Protein AF-A0A5J6PX47-F1 (afdb_monomer_lite)

Secondary structure (DSSP, 8-state):
-HHHHHHHHHHHHHHHHHHHHHHHHHHHHHHHHHHIIIIIS-THHHHHHHHHHHHHHHTT--S--HHHHHHHHHHHHHHHHHHHHHHHHHHHHHHHHHHTSSTTSSSSSS--

pLDDT: mean 71.54, std 13.87, range [41.09, 91.31]

Foldseek 3Di:
DLVVLLVQLVVQLVVVVVVLVVCCVPVNPPCSVVCQCPPNDDVVLVVLLVVLVVVCVVVVLDCPDPVSPVVSVVVSVVSSSVSVSVVSSVVSSVVCCVVCVPVPPPPPPVPD

Structure (mmCIF, N/CA/C/O backbone):
data_AF-A0A5J6PX47-F1
#
_entry.id   AF-A0A5J6PX47-F1
#
loop_
_atom_site.group_PDB
_atom_site.id
_atom_site.type_symbol
_atom_site.label_atom_id
_atom_site.label_alt_id
_atom_site.label_comp_id
_atom_site.label_asym_id
_atom_site.label_entity_id
_atom_site.label_seq_id
_atom_site.pdbx_PDB_ins_code
_atom_site.Cartn_x
_atom_site.Cartn_y
_atom_site.Cartn_z
_atom_site.occupancy
_atom_site.B_iso_or_equiv
_atom_site.auth_seq_id
_atom_site.auth_comp_id
_atom_site.auth_asym_id
_atom_site.auth_atom_id
_atom_site.pdbx_PDB_model_num
ATOM 1 N N . MET A 1 1 ? 19.796 0.619 -13.418 1.00 76.88 1 MET A N 1
ATOM 2 C CA . MET A 1 1 ? 18.571 -0.214 -13.467 1.00 76.88 1 MET A CA 1
ATOM 3 C C . MET A 1 1 ? 17.782 -0.187 -12.150 1.00 76.88 1 MET A C 1
ATOM 5 O O . MET A 1 1 ? 16.622 0.201 -12.174 1.00 76.88 1 MET A O 1
ATOM 9 N N . ILE A 1 2 ? 18.400 -0.487 -10.998 1.00 85.88 2 ILE A N 1
ATOM 10 C CA . ILE A 1 2 ? 17.729 -0.503 -9.679 1.00 85.88 2 ILE A CA 1
ATOM 11 C C . ILE A 1 2 ? 16.997 0.808 -9.322 1.00 85.88 2 ILE A C 1
ATOM 13 O O . ILE A 1 2 ? 15.843 0.778 -8.912 1.00 85.88 2 ILE A O 1
ATOM 17 N N . LYS A 1 3 ? 17.606 1.973 -9.594 1.00 86.31 3 LYS A N 1
ATOM 18 C CA . LYS A 1 3 ? 17.000 3.296 -9.350 1.00 86.31 3 LYS A CA 1
ATOM 19 C C . LYS A 1 3 ? 15.686 3.505 -10.117 1.00 86.31 3 LYS A C 1
ATOM 21 O O . LYS A 1 3 ? 14.736 4.032 -9.550 1.00 86.31 3 LYS A O 1
ATOM 26 N N . LYS A 1 4 ? 15.608 3.061 -11.384 1.00 83.88 4 LYS A N 1
ATOM 27 C CA . LYS A 1 4 ? 14.378 3.142 -12.202 1.00 83.88 4 LYS A CA 1
ATOM 28 C C . LYS A 1 4 ? 13.259 2.290 -11.586 1.00 83.88 4 LYS A C 1
ATOM 30 O O . LYS A 1 4 ? 12.119 2.732 -11.513 1.00 83.88 4 LYS A O 1
ATOM 35 N N . ARG A 1 5 ? 13.617 1.103 -11.089 1.00 86.06 5 ARG A N 1
ATOM 36 C CA . ARG A 1 5 ? 12.704 0.123 -10.483 1.00 86.06 5 ARG A CA 1
ATOM 37 C C . ARG A 1 5 ? 12.130 0.611 -9.153 1.00 86.06 5 ARG A C 1
ATOM 39 O O . ARG A 1 5 ? 10.921 0.580 -8.959 1.00 86.06 5 ARG A O 1
ATOM 46 N N . ILE A 1 6 ? 12.989 1.151 -8.285 1.00 89.19 6 ILE A N 1
ATOM 47 C CA . ILE A 1 6 ? 12.573 1.794 -7.029 1.00 89.19 6 ILE A CA 1
ATOM 48 C C . ILE A 1 6 ? 11.651 2.983 -7.324 1.00 89.19 6 ILE A C 1
ATOM 50 O O . ILE A 1 6 ? 10.587 3.100 -6.727 1.00 89.19 6 ILE A O 1
ATOM 54 N N . MET A 1 7 ? 12.015 3.840 -8.283 1.00 91.31 7 MET A N 1
ATOM 55 C CA . MET A 1 7 ? 11.195 4.998 -8.649 1.00 91.31 7 MET A CA 1
ATOM 56 C C . MET A 1 7 ? 9.818 4.593 -9.194 1.00 91.31 7 MET A C 1
ATOM 58 O O . MET A 1 7 ? 8.827 5.246 -8.878 1.00 91.31 7 MET A O 1
ATOM 62 N N . PHE A 1 8 ? 9.739 3.516 -9.979 1.00 88.06 8 PHE A N 1
ATOM 63 C CA . PHE A 1 8 ? 8.466 2.956 -10.429 1.00 88.06 8 PHE A CA 1
ATOM 64 C C . PHE A 1 8 ? 7.606 2.489 -9.246 1.00 88.06 8 PHE A C 1
ATOM 66 O O . PHE A 1 8 ? 6.449 2.887 -9.150 1.00 88.06 8 PHE A O 1
ATOM 73 N N . ALA A 1 9 ? 8.180 1.726 -8.311 1.00 87.25 9 ALA A N 1
ATOM 74 C CA . ALA A 1 9 ? 7.461 1.241 -7.133 1.00 87.25 9 ALA A CA 1
ATOM 75 C C . ALA A 1 9 ? 6.952 2.383 -6.233 1.00 87.25 9 ALA A C 1
ATOM 77 O O . ALA A 1 9 ? 5.817 2.335 -5.765 1.00 87.25 9 ALA A O 1
ATOM 78 N N . ILE A 1 10 ? 7.743 3.449 -6.052 1.00 89.50 10 ILE A N 1
ATOM 79 C CA . ILE A 1 10 ? 7.317 4.651 -5.311 1.00 89.50 10 ILE A CA 1
ATOM 80 C C . ILE A 1 10 ? 6.152 5.351 -6.023 1.00 89.50 10 ILE A C 1
ATOM 82 O O . ILE A 1 10 ? 5.184 5.744 -5.375 1.00 89.50 10 ILE A O 1
ATOM 86 N N . LYS A 1 11 ? 6.212 5.494 -7.354 1.00 88.00 11 LYS A N 1
ATOM 87 C CA . LYS A 1 11 ? 5.112 6.088 -8.131 1.00 88.00 11 LYS A CA 1
ATOM 88 C C . LYS A 1 11 ? 3.838 5.250 -8.029 1.00 88.00 11 LYS A C 1
ATOM 90 O O . LYS A 1 11 ? 2.773 5.818 -7.816 1.00 88.00 11 LYS A O 1
ATOM 95 N N . ALA A 1 12 ? 3.950 3.926 -8.127 1.00 85.56 12 ALA A N 1
ATOM 96 C CA . ALA A 1 12 ? 2.822 3.011 -7.969 1.00 85.56 12 ALA A CA 1
ATOM 97 C C . ALA A 1 12 ? 2.187 3.124 -6.573 1.00 85.56 12 ALA A C 1
ATOM 99 O O . ALA A 1 12 ? 0.966 3.222 -6.461 1.00 85.56 12 ALA A O 1
ATOM 100 N N . LEU A 1 13 ? 3.010 3.214 -5.523 1.00 86.81 13 LEU A N 1
ATOM 101 C CA . LEU A 1 13 ? 2.543 3.448 -4.156 1.00 86.81 13 LEU A CA 1
ATOM 102 C C . LEU A 1 13 ? 1.795 4.787 -4.024 1.00 86.81 13 LEU A C 1
ATOM 104 O O . LEU A 1 13 ? 0.732 4.842 -3.409 1.00 86.81 13 LEU A O 1
ATOM 108 N N . GLY A 1 14 ? 2.318 5.861 -4.622 1.00 81.81 14 GLY A N 1
ATOM 109 C CA . GLY A 1 14 ? 1.660 7.170 -4.621 1.00 81.81 14 GLY A CA 1
ATOM 110 C C . GLY A 1 14 ? 0.319 7.165 -5.359 1.00 81.81 14 GLY A C 1
ATOM 111 O O . GLY A 1 14 ? -0.666 7.692 -4.847 1.00 81.81 14 GLY A O 1
ATOM 112 N N . ILE A 1 15 ? 0.261 6.524 -6.531 1.00 85.44 15 ILE A N 1
ATOM 113 C CA . ILE A 1 15 ? -0.974 6.363 -7.313 1.00 85.44 15 ILE A CA 1
ATOM 114 C C . ILE A 1 15 ? -2.018 5.597 -6.500 1.00 85.44 15 ILE A C 1
ATOM 116 O O . ILE A 1 15 ? -3.165 6.029 -6.417 1.00 85.44 15 ILE A O 1
ATOM 120 N N . TYR A 1 16 ? -1.616 4.508 -5.849 1.00 82.44 16 TYR A N 1
ATOM 121 C CA . TYR A 1 16 ? -2.501 3.73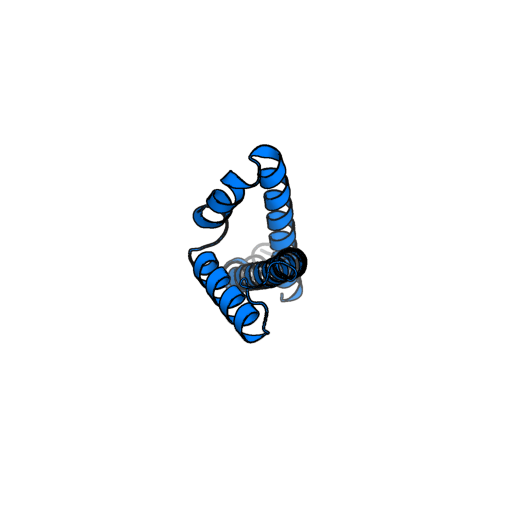8 -4.988 1.00 82.44 16 TYR A CA 1
ATOM 122 C C . TYR A 1 16 ? -3.108 4.584 -3.861 1.00 82.44 16 TYR A C 1
ATOM 124 O O . TYR A 1 16 ? -4.325 4.586 -3.695 1.00 82.44 16 TYR A O 1
ATOM 132 N N . TRP A 1 17 ? -2.295 5.350 -3.123 1.00 82.56 17 TRP A N 1
ATOM 133 C CA . TRP A 1 17 ? -2.797 6.226 -2.057 1.00 82.56 17 TRP A CA 1
ATOM 134 C C . TRP A 1 17 ? -3.685 7.355 -2.590 1.00 82.56 17 TRP A C 1
ATOM 136 O O . TRP A 1 17 ? -4.656 7.740 -1.941 1.00 82.56 17 TRP A O 1
ATOM 146 N N . ALA A 1 18 ? -3.406 7.869 -3.787 1.00 82.94 18 ALA A N 1
ATOM 147 C CA . ALA A 1 18 ? -4.273 8.853 -4.423 1.00 82.94 18 ALA A CA 1
ATOM 148 C C . ALA A 1 18 ? -5.646 8.247 -4.757 1.00 82.94 18 ALA A C 1
ATOM 150 O O . ALA A 1 18 ? -6.674 8.818 -4.389 1.00 82.94 18 ALA A O 1
ATOM 151 N N . PHE A 1 19 ? -5.677 7.061 -5.373 1.00 80.44 19 PHE A N 1
ATOM 152 C CA . PHE A 1 19 ? -6.923 6.336 -5.636 1.00 80.44 19 PHE A CA 1
ATOM 153 C C . PHE A 1 19 ? -7.663 5.987 -4.347 1.00 80.44 19 PHE A C 1
ATOM 155 O O . PHE A 1 19 ? -8.876 6.168 -4.285 1.00 80.44 19 PHE A O 1
ATOM 162 N N . TYR A 1 20 ? -6.938 5.568 -3.307 1.00 75.69 20 TYR A N 1
ATOM 163 C CA . TYR A 1 20 ? -7.487 5.324 -1.977 1.00 75.69 20 TYR A CA 1
ATOM 164 C C . TYR A 1 20 ? -8.295 6.518 -1.471 1.00 75.69 20 TYR A C 1
ATOM 166 O O . TYR A 1 20 ? -9.457 6.376 -1.090 1.00 75.69 20 TYR A O 1
ATOM 174 N N . ILE A 1 21 ? -7.683 7.705 -1.492 1.00 79.06 21 ILE A N 1
ATOM 175 C CA . ILE A 1 21 ? -8.294 8.941 -1.000 1.00 79.06 21 ILE A CA 1
ATOM 176 C C . ILE A 1 21 ? -9.496 9.319 -1.869 1.00 79.06 21 ILE A C 1
ATOM 178 O O . ILE A 1 21 ? -10.560 9.615 -1.333 1.00 79.06 21 ILE A O 1
ATOM 182 N N . ILE A 1 22 ? -9.356 9.266 -3.196 1.00 80.00 22 ILE A N 1
ATOM 183 C CA . ILE A 1 22 ? -10.431 9.617 -4.135 1.00 80.00 22 ILE A CA 1
ATOM 184 C C . ILE A 1 22 ? -11.646 8.703 -3.935 1.00 80.00 22 ILE A C 1
ATOM 186 O O . ILE A 1 22 ? -12.763 9.192 -3.779 1.00 80.00 22 ILE A O 1
ATOM 190 N N . ILE A 1 23 ? -11.439 7.386 -3.877 1.00 73.00 23 ILE A N 1
ATOM 191 C CA . ILE A 1 23 ? -12.519 6.413 -3.659 1.00 73.00 23 ILE A CA 1
ATOM 192 C C . ILE A 1 23 ? -13.159 6.626 -2.284 1.00 73.00 23 ILE A C 1
ATOM 194 O O . ILE A 1 23 ? -14.387 6.629 -2.179 1.00 73.00 23 ILE A O 1
ATOM 198 N N . SER A 1 24 ? -12.346 6.874 -1.251 1.00 70.00 24 SER A N 1
ATOM 199 C CA . SER A 1 24 ? -12.830 7.158 0.107 1.00 70.00 24 SER A CA 1
ATOM 200 C C . SER A 1 24 ? -13.720 8.401 0.167 1.00 70.00 24 SER A C 1
ATOM 202 O O . SER A 1 24 ? -14.688 8.419 0.926 1.00 70.00 24 SER A O 1
ATOM 204 N N . LEU A 1 25 ? -13.406 9.429 -0.627 1.00 77.06 25 LEU A N 1
ATOM 205 C CA . LEU A 1 25 ? -14.190 10.662 -0.715 1.00 77.06 25 LEU A CA 1
ATOM 206 C C . LEU A 1 25 ? -15.491 10.475 -1.507 1.00 77.06 25 LEU A C 1
ATOM 208 O O . LEU A 1 25 ? -16.514 11.027 -1.113 1.00 77.06 25 LEU A O 1
ATOM 212 N N . ILE A 1 26 ? -15.459 9.718 -2.608 1.00 75.31 26 ILE A N 1
ATOM 213 C CA . ILE A 1 26 ? -16.603 9.585 -3.526 1.00 75.31 26 I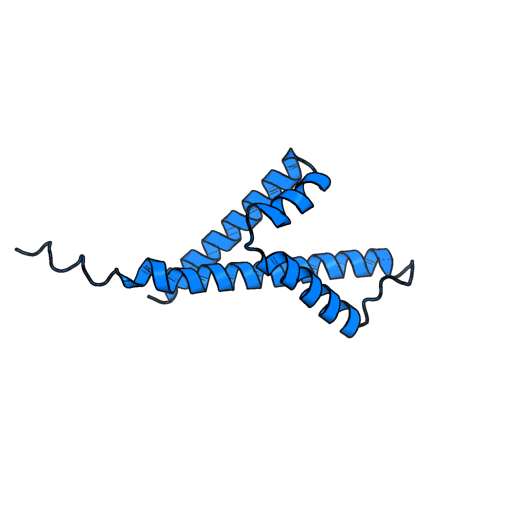LE A CA 1
ATOM 214 C C . ILE A 1 26 ? -17.651 8.602 -2.997 1.00 75.31 26 ILE A C 1
ATOM 216 O O . ILE A 1 26 ? -18.842 8.902 -3.032 1.00 75.31 26 ILE A O 1
ATOM 220 N N . PHE A 1 27 ? -17.232 7.429 -2.521 1.00 70.19 27 PHE A N 1
ATOM 221 C CA . PHE A 1 27 ? -18.156 6.333 -2.202 1.00 70.19 27 PHE A CA 1
ATOM 222 C C . PHE A 1 27 ? -18.307 6.066 -0.695 1.00 70.19 27 PHE A C 1
ATOM 224 O O . PHE A 1 27 ? -19.078 5.195 -0.285 1.00 70.19 27 PHE A O 1
ATOM 231 N N . GLY A 1 28 ? -17.586 6.816 0.144 1.00 63.97 28 GLY A N 1
ATOM 232 C CA . GLY A 1 28 ? -17.558 6.615 1.590 1.00 63.97 28 GLY A CA 1
ATOM 233 C C . GLY A 1 28 ? -16.874 5.305 2.009 1.00 63.97 28 GLY A C 1
ATOM 234 O O . GLY A 1 28 ? -16.397 4.521 1.190 1.00 63.97 28 GLY A O 1
ATOM 235 N N . ARG A 1 29 ? -16.817 5.051 3.324 1.00 59.50 29 ARG A N 1
ATOM 236 C CA . ARG A 1 29 ? -16.094 3.894 3.895 1.00 59.50 29 ARG A CA 1
ATOM 237 C C . ARG A 1 29 ? -16.610 2.529 3.412 1.00 59.50 29 ARG A C 1
ATOM 239 O O . ARG A 1 29 ? -15.826 1.595 3.339 1.00 59.50 29 ARG A O 1
ATOM 246 N N . PHE A 1 30 ? -17.894 2.417 3.064 1.00 55.97 30 PHE A N 1
ATOM 247 C CA . PHE A 1 30 ? -18.547 1.139 2.751 1.00 55.97 30 PHE A CA 1
ATOM 248 C C . PHE A 1 30 ? -18.063 0.508 1.433 1.00 55.97 30 PHE A C 1
ATOM 250 O O . PHE A 1 30 ? -17.742 -0.673 1.381 1.00 55.97 30 PHE A O 1
ATOM 257 N N . PHE A 1 31 ? -17.923 1.297 0.366 1.00 54.09 31 PHE A N 1
ATOM 258 C CA . PHE A 1 31 ? -17.375 0.805 -0.907 1.00 54.09 31 PHE A CA 1
ATOM 259 C C . PHE A 1 31 ? -15.854 0.656 -0.890 1.00 54.09 31 PHE A C 1
ATOM 261 O O . PHE A 1 31 ? -15.282 0.068 -1.807 1.00 54.09 31 PHE A O 1
ATOM 268 N N . MET A 1 32 ? -15.198 1.176 0.145 1.00 58.19 32 MET A N 1
ATOM 269 C CA . MET A 1 32 ? -13.755 1.096 0.297 1.00 58.19 32 MET A CA 1
ATOM 270 C C . MET A 1 32 ? -13.303 -0.351 0.536 1.00 58.19 32 MET A C 1
ATOM 272 O O . MET A 1 32 ? -12.356 -0.798 -0.104 1.00 58.19 32 MET A O 1
ATOM 276 N N . GLU A 1 33 ? -14.040 -1.113 1.352 1.00 53.62 33 GLU A N 1
ATOM 277 C CA . GLU A 1 33 ? -13.799 -2.548 1.572 1.00 53.62 33 GLU A CA 1
ATOM 278 C C . GLU A 1 33 ? -13.996 -3.365 0.287 1.00 53.62 33 GLU A C 1
ATOM 280 O O . GLU A 1 33 ? -13.234 -4.288 0.001 1.00 53.62 33 GLU A O 1
ATOM 285 N N . VAL A 1 34 ? -14.979 -2.995 -0.538 1.00 54.72 34 VAL A N 1
ATOM 286 C CA . VAL A 1 34 ? -15.266 -3.684 -1.805 1.00 54.72 34 VAL A CA 1
ATOM 287 C C . VAL A 1 34 ? -14.204 -3.363 -2.862 1.00 54.72 34 VAL A C 1
ATOM 289 O O . VAL A 1 34 ? -13.683 -4.271 -3.506 1.00 54.72 34 VAL A O 1
ATOM 292 N N . ALA A 1 35 ? -13.824 -2.092 -3.017 1.00 54.16 35 ALA A N 1
ATOM 293 C CA . ALA A 1 35 ? -12.810 -1.665 -3.984 1.00 54.16 35 ALA A CA 1
ATOM 294 C C . ALA A 1 35 ? -11.411 -2.228 -3.661 1.00 54.16 35 ALA A C 1
ATOM 296 O O . ALA A 1 35 ? -10.665 -2.587 -4.577 1.00 54.16 35 ALA A O 1
ATOM 297 N N . PHE A 1 36 ? -11.081 -2.360 -2.372 1.00 53.47 36 PHE A N 1
ATOM 298 C CA . PHE A 1 36 ? -9.841 -2.988 -1.899 1.00 53.47 36 PHE A CA 1
ATOM 299 C C . PHE A 1 36 ? -9.755 -4.474 -2.194 1.00 53.47 36 PHE A C 1
ATOM 301 O O . PHE A 1 36 ? -8.697 -4.963 -2.590 1.00 53.47 36 PHE A O 1
ATOM 308 N N . ASN A 1 37 ? -10.863 -5.179 -1.983 1.00 49.47 37 ASN A N 1
ATOM 309 C CA . ASN A 1 37 ? -10.905 -6.624 -2.128 1.00 49.47 37 ASN A CA 1
ATOM 310 C C . ASN A 1 37 ? -10.992 -7.071 -3.593 1.00 49.47 37 ASN A C 1
ATOM 312 O O . ASN A 1 37 ? -10.562 -8.179 -3.894 1.00 49.47 37 ASN A O 1
ATOM 316 N N . PHE A 1 38 ? -11.523 -6.237 -4.500 1.00 49.59 38 PHE A N 1
ATOM 317 C CA . PHE A 1 38 ? -11.809 -6.667 -5.876 1.00 49.59 38 PHE A CA 1
ATOM 318 C C . PHE A 1 38 ? -10.939 -6.060 -6.981 1.00 49.59 38 PHE A C 1
ATOM 320 O O . PHE A 1 38 ? -10.714 -6.741 -7.979 1.00 49.59 38 PHE A O 1
ATOM 327 N N . PHE A 1 39 ? -10.484 -4.805 -6.873 1.00 48.75 39 PHE A N 1
ATOM 328 C CA . PHE A 1 39 ? -10.004 -4.082 -8.066 1.00 48.75 39 PHE A CA 1
ATOM 329 C C . PHE A 1 39 ? -8.521 -3.706 -8.082 1.00 48.75 39 PHE A C 1
ATOM 331 O O . PHE A 1 39 ? -7.951 -3.586 -9.165 1.00 48.75 39 PHE A O 1
ATOM 338 N N . LEU A 1 40 ? -7.885 -3.499 -6.926 1.00 48.59 40 LEU A N 1
ATOM 339 C CA . LEU A 1 40 ? -6.542 -2.894 -6.868 1.00 48.59 40 LEU A CA 1
ATOM 340 C C . LEU A 1 40 ? -5.465 -3.783 -6.250 1.00 48.59 40 LEU A C 1
ATOM 342 O O . LEU A 1 40 ? -4.282 -3.546 -6.490 1.00 48.59 40 LEU A O 1
ATOM 346 N N . ILE A 1 41 ? -5.846 -4.810 -5.494 1.00 47.00 41 ILE A N 1
ATOM 347 C CA . ILE A 1 41 ? -4.900 -5.762 -4.927 1.00 47.00 41 ILE A CA 1
ATOM 348 C C . ILE A 1 41 ? -5.340 -7.149 -5.375 1.00 47.00 41 ILE A C 1
ATOM 350 O O . ILE A 1 41 ? -6.507 -7.509 -5.256 1.00 47.00 41 ILE A O 1
ATOM 354 N N . LEU A 1 42 ? -4.400 -7.911 -5.935 1.00 53.16 42 LEU A N 1
ATOM 355 C CA . LEU A 1 42 ? -4.535 -9.352 -6.133 1.00 53.16 42 LEU A CA 1
ATOM 356 C C . LEU A 1 42 ? -5.171 -10.029 -4.895 1.00 53.16 42 LEU A C 1
ATOM 358 O O . LEU A 1 42 ? -5.048 -9.494 -3.794 1.00 53.16 42 LEU A O 1
ATOM 362 N N . PRO A 1 43 ? -5.714 -11.259 -5.008 1.00 54.84 43 PRO A N 1
ATOM 363 C CA . PRO A 1 43 ? -6.210 -12.044 -3.863 1.00 54.84 43 PRO A CA 1
ATOM 364 C C . PRO A 1 43 ? -5.230 -12.157 -2.671 1.00 54.84 43 PRO A C 1
ATOM 366 O O . PRO A 1 43 ? -5.627 -12.536 -1.575 1.00 54.84 43 PRO A O 1
ATOM 369 N N . THR A 1 44 ? -3.957 -11.784 -2.846 1.00 55.12 44 THR A N 1
ATOM 370 C CA . THR A 1 44 ? -2.948 -11.608 -1.796 1.00 55.12 44 THR A CA 1
ATOM 371 C C . THR A 1 44 ? -3.255 -10.529 -0.744 1.00 55.12 44 THR A C 1
ATOM 373 O O . THR A 1 44 ? -2.684 -10.622 0.341 1.00 55.12 44 THR A O 1
ATOM 376 N N . SER A 1 45 ? -4.132 -9.540 -0.985 1.00 58.31 45 SER A N 1
ATOM 377 C CA . SER A 1 45 ? -4.557 -8.577 0.062 1.00 58.31 45 SER A CA 1
ATOM 378 C C . SER A 1 45 ? -5.355 -9.228 1.180 1.00 58.31 45 SER A C 1
ATOM 380 O O . SER A 1 45 ? -5.166 -8.861 2.337 1.00 58.31 45 SER A O 1
ATOM 382 N N . LEU A 1 46 ? -6.216 -10.194 0.845 1.00 59.38 46 LEU A N 1
ATOM 383 C CA . LEU A 1 46 ? -7.031 -10.913 1.825 1.00 59.38 46 LEU A CA 1
ATOM 384 C C . LEU A 1 46 ? -6.130 -11.640 2.829 1.00 59.38 46 LEU A C 1
ATOM 386 O O . LEU A 1 46 ? -6.285 -11.482 4.035 1.00 59.38 46 LEU A O 1
ATOM 390 N N . TYR A 1 47 ? -5.094 -12.318 2.328 1.00 65.06 47 TYR A N 1
ATOM 391 C CA . TYR A 1 47 ? -4.076 -12.937 3.176 1.00 65.06 47 TYR A CA 1
ATOM 392 C C . TYR A 1 47 ? -3.274 -11.911 3.986 1.00 65.06 47 TYR A C 1
ATOM 394 O O . TYR A 1 47 ? -2.860 -12.203 5.104 1.00 65.06 47 TYR A O 1
ATOM 402 N N . LEU A 1 48 ? -3.047 -10.705 3.451 1.00 71.25 48 LEU A N 1
ATOM 403 C CA . LEU A 1 48 ? -2.321 -9.655 4.165 1.00 71.25 48 LEU A CA 1
ATOM 404 C C . LEU A 1 48 ? -3.104 -9.161 5.387 1.00 71.25 48 LEU A C 1
ATOM 406 O O . LEU A 1 48 ? -2.497 -8.960 6.434 1.00 71.25 48 LEU A O 1
ATOM 410 N N . TYR A 1 49 ? -4.424 -8.994 5.271 1.00 75.19 49 TYR A N 1
ATOM 411 C CA . TYR A 1 49 ? -5.273 -8.624 6.404 1.00 75.19 49 TYR A CA 1
ATOM 412 C C . TYR A 1 49 ? -5.151 -9.643 7.542 1.00 75.19 49 TYR A C 1
ATOM 414 O O . TYR A 1 49 ? -4.821 -9.265 8.665 1.00 75.19 49 TYR A O 1
ATOM 422 N N . ASP A 1 50 ? -5.303 -10.935 7.237 1.00 76.44 50 ASP A N 1
ATOM 423 C CA . ASP A 1 50 ? -5.205 -12.004 8.237 1.00 76.44 50 ASP A CA 1
ATOM 424 C C . ASP A 1 50 ? -3.809 -12.086 8.873 1.00 76.44 50 ASP A C 1
ATOM 426 O O . ASP A 1 50 ? -3.683 -12.281 10.085 1.00 76.44 50 ASP A O 1
ATOM 430 N N . ILE A 1 51 ? -2.747 -11.887 8.083 1.00 80.00 51 ILE A N 1
ATOM 431 C CA . ILE A 1 51 ? -1.366 -11.837 8.586 1.00 80.00 51 ILE A CA 1
ATOM 432 C C . ILE A 1 51 ? -1.181 -10.651 9.538 1.00 80.00 51 ILE A C 1
ATOM 434 O O . ILE A 1 51 ? -0.603 -10.808 10.614 1.00 80.00 51 ILE A O 1
ATOM 438 N N . VAL A 1 52 ? -1.664 -9.465 9.166 1.00 80.56 52 VAL A N 1
ATOM 439 C CA . VAL A 1 52 ? -1.536 -8.262 9.997 1.00 80.56 52 VAL A CA 1
ATOM 440 C C . VAL A 1 52 ? -2.347 -8.409 11.282 1.00 80.56 52 VAL A C 1
ATOM 442 O O . VAL A 1 52 ? -1.835 -8.108 12.360 1.00 80.56 52 VAL A O 1
ATOM 445 N N . GLU A 1 53 ? -3.568 -8.930 11.203 1.00 82.12 53 GLU A N 1
ATOM 446 C CA . GLU A 1 53 ? -4.397 -9.237 12.369 1.00 82.12 53 GLU A CA 1
ATOM 447 C C . GLU A 1 53 ? -3.734 -10.255 13.298 1.00 82.12 53 GLU A C 1
ATOM 449 O O . GLU A 1 53 ? -3.725 -10.070 14.518 1.00 82.12 53 GLU A O 1
ATOM 454 N N . TRP A 1 54 ? -3.117 -11.297 12.740 1.00 83.62 54 TRP A N 1
ATOM 455 C CA . TRP A 1 54 ? -2.352 -12.265 13.51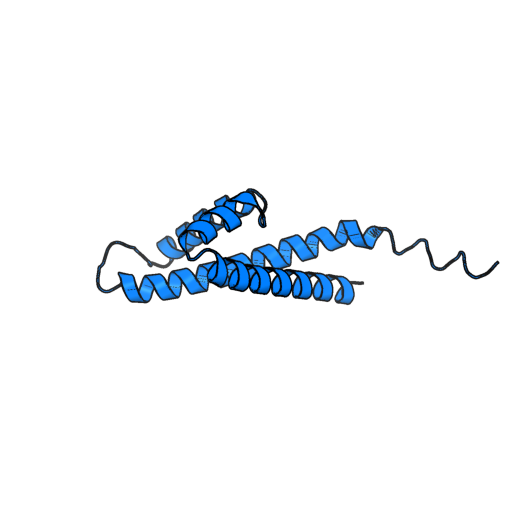7 1.00 83.62 54 TRP A CA 1
ATOM 456 C C . TRP A 1 54 ? -1.173 -11.606 14.253 1.00 83.62 54 TRP A C 1
ATOM 458 O O . TRP A 1 54 ? -1.029 -11.816 15.460 1.00 83.62 54 TRP A O 1
ATOM 468 N N . ILE A 1 55 ? -0.390 -10.750 13.581 1.00 82.06 55 ILE A N 1
ATOM 469 C CA . ILE A 1 55 ? 0.717 -9.991 14.200 1.00 82.06 55 ILE A CA 1
ATOM 470 C C . ILE A 1 55 ? 0.194 -9.098 15.329 1.00 82.06 55 ILE A C 1
ATOM 472 O O . ILE A 1 55 ? 0.745 -9.096 16.429 1.00 82.06 55 ILE A O 1
ATOM 476 N N . LEU A 1 56 ? -0.887 -8.360 15.080 1.00 82.50 56 LEU A N 1
ATOM 477 C CA . LEU A 1 56 ? -1.478 -7.443 16.053 1.00 82.50 56 LEU A CA 1
ATOM 478 C C . LEU A 1 56 ? -1.959 -8.170 17.308 1.00 82.50 56 LEU A C 1
ATOM 480 O O . LEU A 1 56 ? -1.680 -7.716 18.420 1.00 82.50 56 LEU A O 1
ATOM 484 N N . ARG A 1 57 ? -2.614 -9.324 17.147 1.00 82.75 57 ARG A N 1
ATOM 485 C CA . ARG A 1 57 ? -3.015 -10.181 18.273 1.00 82.75 57 ARG A CA 1
ATOM 486 C C . ARG A 1 57 ? -1.802 -10.682 19.049 1.00 82.75 57 ARG A C 1
ATOM 488 O O . ARG A 1 57 ? -1.817 -10.651 20.276 1.00 82.75 57 ARG A O 1
ATOM 495 N N . HIS A 1 58 ? -0.738 -11.081 18.352 1.00 83.75 58 HIS A N 1
ATOM 496 C CA . HIS A 1 58 ? 0.503 -11.534 18.985 1.00 83.75 58 HIS A CA 1
ATOM 497 C C . HIS A 1 58 ? 1.213 -10.422 19.773 1.00 83.75 58 HIS A C 1
ATOM 499 O O . HIS A 1 58 ? 1.840 -10.684 20.794 1.00 83.75 58 HIS A O 1
ATOM 505 N N . MET A 1 59 ? 1.077 -9.171 19.332 1.00 79.69 59 MET A N 1
ATOM 506 C CA . MET A 1 59 ? 1.590 -7.985 20.026 1.00 79.69 59 MET A CA 1
ATOM 507 C C . MET A 1 59 ? 0.698 -7.517 21.191 1.00 79.69 59 MET A C 1
ATOM 509 O O . MET A 1 59 ? 1.006 -6.506 21.820 1.00 79.69 59 MET A O 1
ATOM 513 N N . GLY A 1 60 ? -0.400 -8.223 21.487 1.00 75.69 60 GLY A N 1
ATOM 514 C CA . GLY A 1 60 ? -1.311 -7.893 22.585 1.00 75.69 60 GLY A CA 1
ATOM 515 C C . GLY A 1 60 ? -2.405 -6.882 22.231 1.00 75.69 60 GLY A C 1
ATOM 516 O O . GLY A 1 60 ? -3.133 -6.447 23.120 1.00 75.69 60 GLY A O 1
ATOM 517 N N . PHE A 1 61 ? -2.575 -6.522 20.952 1.00 74.69 61 PHE A N 1
ATOM 518 C CA . PHE A 1 61 ? -3.711 -5.708 20.508 1.00 74.69 61 PHE A CA 1
ATOM 519 C C . PHE A 1 61 ? -4.960 -6.590 20.358 1.00 74.69 61 PHE A C 1
ATOM 521 O O . PHE A 1 61 ? -5.323 -7.013 19.256 1.00 74.69 61 PHE A O 1
ATOM 528 N N . SER A 1 62 ? -5.609 -6.880 21.488 1.00 68.88 62 SER A N 1
ATOM 529 C CA . SER A 1 62 ? -6.901 -7.574 21.564 1.00 68.88 62 SER A CA 1
ATOM 530 C C . SER A 1 62 ? -8.067 -6.589 21.371 1.00 68.88 62 SER A C 1
ATOM 532 O O . SER A 1 62 ? -7.984 -5.414 21.727 1.00 68.88 62 SER A O 1
ATOM 534 N N . THR A 1 63 ? -9.157 -7.063 20.767 1.00 65.12 63 THR A N 1
ATOM 535 C CA . THR A 1 63 ? -10.418 -6.319 20.587 1.00 65.12 63 THR A CA 1
ATOM 536 C C . THR A 1 63 ? -11.341 -6.382 21.807 1.00 65.12 63 THR A C 1
ATOM 538 O O . THR A 1 63 ? -12.442 -5.841 21.760 1.00 65.12 63 THR A O 1
ATOM 541 N N . ASP A 1 64 ? -10.918 -7.038 22.889 1.00 65.94 64 ASP A N 1
ATOM 542 C CA . ASP A 1 64 ? -11.821 -7.498 23.950 1.00 65.94 64 ASP A CA 1
ATOM 543 C C . ASP A 1 64 ? -12.053 -6.455 25.059 1.00 65.94 64 ASP A C 1
ATOM 545 O O . ASP A 1 64 ? -12.915 -6.651 25.914 1.00 65.94 64 ASP A O 1
ATOM 549 N N . LEU A 1 65 ? -11.329 -5.324 25.050 1.00 56.88 65 LEU A N 1
ATOM 550 C CA . LEU A 1 65 ? -11.437 -4.276 26.072 1.00 56.88 65 LEU A CA 1
ATOM 551 C C . LEU A 1 65 ? -11.918 -2.925 25.492 1.00 56.88 65 LEU A C 1
ATOM 553 O O . LEU A 1 65 ? -11.289 -2.373 24.587 1.00 56.88 65 LEU A O 1
ATOM 557 N N . PRO A 1 66 ? -12.997 -2.323 26.036 1.00 58.03 66 PRO A N 1
ATOM 558 C CA . PRO A 1 66 ? -13.624 -1.111 25.491 1.00 58.03 66 PRO A CA 1
ATOM 559 C C . PRO A 1 66 ? -12.770 0.162 25.573 1.00 58.03 66 PRO A C 1
ATOM 561 O O . PRO A 1 66 ? -12.904 1.040 24.723 1.00 58.03 66 PRO A O 1
ATOM 564 N N . SER A 1 67 ? -11.860 0.275 26.544 1.00 57.03 67 SER A N 1
ATOM 565 C CA . SER A 1 67 ? -10.905 1.393 26.618 1.00 57.03 67 SER A CA 1
ATOM 566 C C . SER A 1 67 ? -9.754 1.256 25.620 1.00 57.03 67 SER A C 1
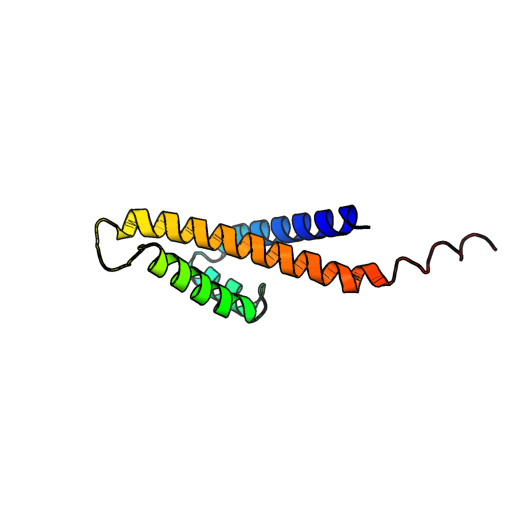ATOM 568 O O . SER A 1 67 ? -9.235 2.261 25.132 1.00 57.03 67 SER A O 1
ATOM 570 N N . ASP A 1 68 ? -9.387 0.020 25.277 1.00 60.56 68 ASP A N 1
ATOM 571 C CA . ASP A 1 68 ? -8.398 -0.263 24.242 1.00 60.56 68 ASP A CA 1
ATOM 572 C C . ASP A 1 68 ? -9.008 -0.196 22.848 1.00 60.56 68 ASP A C 1
ATOM 574 O O . ASP A 1 68 ? -8.279 0.032 21.894 1.00 60.56 68 ASP A O 1
ATOM 578 N N . LEU A 1 69 ? -10.327 -0.296 22.691 1.00 63.53 69 LEU A N 1
ATOM 579 C CA . LEU A 1 69 ? -10.991 -0.274 21.386 1.00 63.53 69 LEU A CA 1
ATOM 580 C C . LEU A 1 69 ? -10.639 0.969 20.553 1.00 63.53 69 LEU A C 1
ATOM 582 O O . LEU A 1 69 ? -10.198 0.822 19.421 1.00 63.53 69 LEU A O 1
ATOM 586 N N . ILE A 1 70 ? -10.703 2.186 21.106 1.00 63.62 70 ILE A N 1
ATOM 587 C CA . ILE A 1 70 ? -10.410 3.400 20.317 1.00 63.62 70 ILE A CA 1
ATOM 588 C C . ILE A 1 70 ? -8.912 3.507 19.989 1.00 63.62 70 ILE A C 1
ATOM 590 O O . ILE A 1 70 ? -8.538 3.695 18.830 1.00 63.62 70 ILE A O 1
ATOM 594 N N . ARG A 1 71 ? -8.030 3.376 20.990 1.00 63.88 71 ARG A N 1
ATOM 595 C CA . ARG A 1 71 ? -6.574 3.505 20.796 1.00 63.88 71 ARG A CA 1
ATOM 596 C C . ARG A 1 71 ? -6.013 2.356 19.955 1.00 63.88 71 ARG A C 1
ATOM 598 O O . ARG A 1 71 ? -5.200 2.597 19.061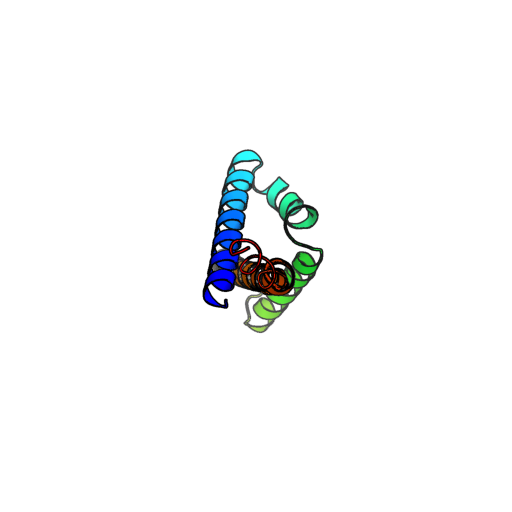 1.00 63.88 71 ARG A O 1
ATOM 605 N N . SER A 1 72 ? -6.461 1.128 20.207 1.00 67.56 72 SER A N 1
ATOM 606 C CA . SER A 1 72 ? -6.076 -0.050 19.426 1.00 67.56 72 SER A CA 1
ATOM 607 C C . SER A 1 72 ? -6.568 0.056 17.992 1.00 67.56 72 SER A C 1
ATOM 609 O O . SER A 1 72 ? -5.839 -0.355 17.101 1.00 67.56 72 SER A O 1
ATOM 611 N N . GLN A 1 73 ? -7.726 0.669 17.728 1.00 71.44 73 GLN A N 1
ATOM 612 C CA . GLN A 1 73 ? -8.244 0.801 16.368 1.00 71.44 73 GLN A CA 1
ATOM 613 C C . GLN A 1 73 ? -7.444 1.806 15.535 1.00 71.44 73 GLN A C 1
ATOM 615 O O . GLN A 1 73 ? -7.162 1.531 14.367 1.00 71.44 73 GLN A O 1
ATOM 620 N N . TRP A 1 74 ? -6.982 2.915 16.123 1.00 74.31 74 TRP A N 1
ATOM 621 C CA . TRP A 1 74 ? -6.045 3.824 15.447 1.00 74.31 74 TRP A CA 1
ATOM 622 C C . TRP A 1 74 ? -4.701 3.151 15.151 1.00 74.31 74 TRP A C 1
ATOM 624 O O . TRP A 1 74 ? -4.227 3.206 14.016 1.00 74.31 74 TRP A O 1
ATOM 634 N N . ILE A 1 75 ? -4.110 2.470 16.137 1.00 79.00 75 ILE A N 1
ATOM 635 C CA . ILE A 1 75 ? -2.828 1.765 15.970 1.00 79.00 75 ILE A CA 1
ATOM 636 C C . ILE A 1 75 ? -2.954 0.641 14.933 1.00 79.00 75 ILE A C 1
ATOM 638 O O . ILE A 1 75 ? -2.128 0.544 14.029 1.00 79.00 75 ILE A O 1
ATOM 642 N N . ARG A 1 76 ? -4.026 -0.152 15.002 1.00 77.75 76 ARG A N 1
ATOM 643 C CA . ARG A 1 76 ? -4.378 -1.194 14.029 1.00 77.75 76 ARG A CA 1
ATOM 644 C C . ARG A 1 76 ? -4.485 -0.614 12.627 1.00 77.75 76 ARG A C 1
ATOM 646 O O . ARG A 1 76 ? -3.877 -1.158 11.714 1.00 77.75 76 ARG A O 1
ATOM 653 N N . THR A 1 77 ? -5.182 0.508 12.462 1.00 76.44 77 THR A N 1
ATOM 654 C CA . THR A 1 77 ? -5.319 1.186 11.163 1.00 76.44 77 THR A CA 1
ATOM 655 C C . THR A 1 77 ? -3.960 1.628 10.615 1.00 76.44 77 THR A C 1
ATOM 657 O O . THR A 1 77 ? -3.649 1.373 9.454 1.00 76.44 77 THR A O 1
ATOM 660 N N . ILE A 1 78 ? -3.114 2.234 11.454 1.00 81.25 78 ILE A N 1
ATOM 661 C CA . ILE A 1 78 ? -1.759 2.659 11.068 1.00 81.25 78 ILE A CA 1
ATOM 662 C C . ILE A 1 78 ? -0.908 1.456 10.648 1.00 81.25 78 ILE A C 1
ATOM 664 O O . ILE A 1 78 ? -0.243 1.503 9.614 1.00 81.25 78 ILE A O 1
ATOM 668 N N . ILE A 1 79 ? -0.944 0.370 11.421 1.00 81.31 79 ILE A N 1
ATOM 669 C CA . ILE A 1 79 ? -0.174 -0.839 11.126 1.00 81.31 79 ILE A CA 1
ATOM 670 C C . ILE A 1 79 ? -0.638 -1.449 9.802 1.00 81.31 79 ILE A C 1
ATOM 672 O O . ILE A 1 79 ? 0.199 -1.712 8.940 1.00 81.31 79 ILE A O 1
ATOM 676 N N . HIS A 1 80 ? -1.948 -1.567 9.575 1.00 80.38 80 HIS A N 1
ATOM 677 C CA . HIS A 1 80 ? -2.476 -2.004 8.283 1.00 80.38 80 HIS A CA 1
ATOM 678 C C . HIS A 1 80 ? -1.951 -1.126 7.142 1.00 80.38 80 HIS A C 1
ATOM 680 O O . HIS A 1 80 ? -1.417 -1.651 6.168 1.00 80.38 80 HIS A O 1
ATOM 686 N N . TYR A 1 81 ? -2.002 0.201 7.274 1.00 80.56 81 TYR A N 1
ATOM 687 C CA . TYR A 1 81 ? -1.491 1.112 6.248 1.00 80.56 81 TYR A CA 1
ATOM 688 C C . TYR A 1 81 ? -0.005 0.925 5.926 1.00 80.56 81 TYR A C 1
ATOM 690 O O . TYR A 1 81 ? 0.380 0.964 4.750 1.00 80.56 81 TYR A O 1
ATOM 698 N N . ILE A 1 82 ? 0.828 0.686 6.939 1.00 84.69 82 ILE A N 1
ATOM 699 C CA . ILE A 1 82 ? 2.256 0.404 6.751 1.00 84.69 82 ILE A CA 1
ATOM 700 C C . ILE A 1 82 ? 2.438 -0.906 5.979 1.00 84.69 82 ILE A C 1
ATOM 702 O O . ILE A 1 82 ? 3.145 -0.930 4.970 1.00 84.69 82 ILE A O 1
ATOM 706 N N . PHE A 1 83 ? 1.769 -1.981 6.402 1.00 82.75 83 PHE A N 1
ATOM 707 C CA . PHE A 1 83 ? 1.893 -3.289 5.757 1.00 82.75 83 PHE A CA 1
ATOM 708 C C . PHE A 1 83 ? 1.375 -3.281 4.316 1.00 82.75 83 PHE A C 1
ATOM 710 O O . PHE A 1 83 ? 2.052 -3.801 3.428 1.00 82.75 83 PHE A O 1
ATOM 717 N N . TYR A 1 84 ? 0.243 -2.625 4.049 1.00 78.12 84 TYR A N 1
ATOM 718 C CA . TYR A 1 84 ? -0.259 -2.443 2.685 1.00 78.12 84 TYR A CA 1
ATOM 719 C C . TYR A 1 84 ? 0.729 -1.658 1.817 1.00 78.12 84 TYR A C 1
ATOM 721 O O . TYR A 1 84 ? 0.994 -2.050 0.681 1.00 78.12 84 TYR A O 1
ATOM 729 N N . SER A 1 85 ? 1.346 -0.604 2.359 1.00 84.06 85 SER A N 1
ATOM 730 C CA . SER A 1 85 ? 2.362 0.169 1.633 1.00 84.06 85 SER A CA 1
ATOM 731 C C . SER A 1 85 ? 3.587 -0.675 1.274 1.00 84.06 85 SER A C 1
ATOM 733 O O . SER A 1 85 ? 4.063 -0.619 0.138 1.00 84.06 85 SER A O 1
ATOM 735 N N . ILE A 1 86 ? 4.073 -1.496 2.212 1.00 86.81 86 ILE A N 1
ATOM 736 C CA . ILE A 1 86 ? 5.192 -2.425 1.985 1.00 86.81 86 ILE A CA 1
ATOM 737 C C . ILE A 1 86 ? 4.819 -3.467 0.928 1.00 86.81 86 ILE A C 1
ATOM 739 O O . ILE A 1 86 ? 5.612 -3.737 0.023 1.00 86.81 86 ILE A O 1
ATOM 743 N N . HIS A 1 87 ? 3.614 -4.031 1.011 1.00 84.06 87 HIS A N 1
ATOM 744 C CA . HIS A 1 87 ? 3.129 -5.022 0.058 1.00 84.06 87 HIS A CA 1
ATOM 745 C C . HIS A 1 87 ? 3.093 -4.455 -1.365 1.00 84.06 87 HIS A C 1
ATOM 747 O O . HIS A 1 87 ? 3.704 -5.021 -2.271 1.00 84.06 87 HIS A O 1
ATOM 753 N N . ILE A 1 88 ? 2.464 -3.295 -1.556 1.00 84.25 88 ILE A N 1
ATOM 754 C CA . ILE A 1 88 ? 2.333 -2.647 -2.870 1.00 84.25 88 ILE A CA 1
ATOM 755 C C . ILE A 1 88 ? 3.691 -2.256 -3.425 1.00 84.25 88 ILE A C 1
ATOM 757 O O . ILE A 1 88 ? 3.954 -2.479 -4.608 1.00 84.25 88 ILE A O 1
ATOM 761 N N . PHE A 1 89 ? 4.569 -1.715 -2.580 1.00 86.00 89 PHE A N 1
ATOM 762 C CA . PHE A 1 89 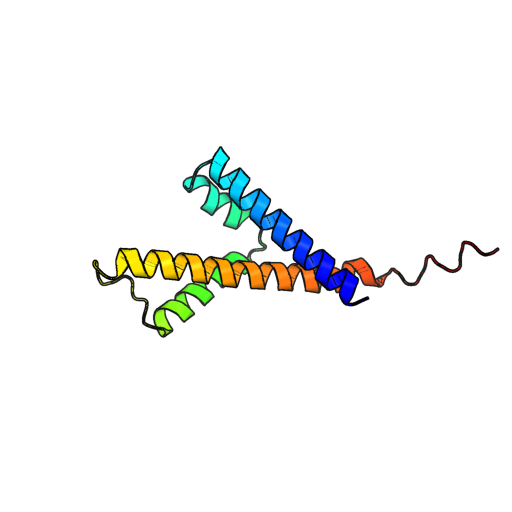? 5.939 -1.423 -2.973 1.00 86.00 89 PHE A CA 1
ATOM 763 C C . PHE A 1 89 ? 6.649 -2.689 -3.461 1.00 86.00 89 PHE A C 1
ATOM 765 O O . PHE A 1 89 ? 7.253 -2.672 -4.530 1.00 86.00 89 PHE A O 1
ATOM 772 N N . THR A 1 90 ? 6.531 -3.795 -2.725 1.00 85.75 90 THR A N 1
ATOM 773 C CA . THR A 1 90 ? 7.197 -5.065 -3.045 1.00 85.75 90 THR A CA 1
ATOM 774 C C . THR A 1 90 ? 6.663 -5.662 -4.342 1.00 85.75 90 THR A C 1
ATOM 776 O O . THR A 1 90 ? 7.451 -5.977 -5.230 1.00 85.75 90 THR A O 1
ATOM 779 N N . VAL A 1 91 ? 5.340 -5.754 -4.506 1.00 85.19 91 VAL A N 1
ATOM 780 C CA . VAL A 1 91 ? 4.706 -6.264 -5.733 1.00 85.19 91 VAL A CA 1
ATOM 781 C C . VAL A 1 91 ? 5.067 -5.388 -6.932 1.00 85.19 91 VAL A C 1
ATOM 783 O O . VAL A 1 91 ? 5.518 -5.901 -7.955 1.00 85.19 91 VAL A O 1
ATOM 786 N N . SER A 1 92 ? 4.961 -4.064 -6.797 1.00 84.38 92 SER A N 1
ATOM 787 C CA . SER A 1 92 ? 5.310 -3.123 -7.869 1.00 84.38 92 SER A CA 1
ATOM 788 C C . SER A 1 92 ? 6.791 -3.200 -8.229 1.00 84.38 92 SER A C 1
ATOM 790 O O . SER A 1 92 ? 7.144 -3.154 -9.405 1.00 84.38 92 SER A O 1
ATOM 792 N N . PHE A 1 93 ? 7.664 -3.357 -7.232 1.00 86.00 93 PHE A N 1
ATOM 793 C CA . PHE A 1 93 ? 9.096 -3.538 -7.432 1.00 86.00 93 PHE A CA 1
ATOM 794 C C . PHE A 1 93 ? 9.407 -4.871 -8.126 1.00 86.00 93 PHE A C 1
ATOM 796 O O . PHE A 1 93 ? 10.214 -4.893 -9.054 1.00 86.00 93 PHE A O 1
ATOM 803 N N . LEU A 1 94 ? 8.745 -5.967 -7.753 1.00 86.06 94 LEU A N 1
ATOM 804 C CA . LEU A 1 94 ? 8.915 -7.270 -8.402 1.00 86.06 94 LEU A CA 1
ATOM 805 C C . LEU A 1 94 ? 8.413 -7.263 -9.854 1.00 86.06 94 LEU A C 1
ATOM 807 O O . LEU A 1 94 ? 9.108 -7.763 -10.739 1.00 86.06 94 LEU A O 1
ATOM 811 N N . LEU A 1 95 ? 7.283 -6.607 -10.136 1.00 84.25 95 LEU A N 1
ATOM 812 C CA . LEU A 1 95 ? 6.763 -6.431 -11.500 1.00 84.25 95 LEU A CA 1
ATOM 813 C C . LEU A 1 95 ? 7.777 -5.758 -12.429 1.00 84.25 95 LEU A C 1
ATOM 815 O O . LEU A 1 95 ? 7.857 -6.080 -13.615 1.00 84.25 95 LEU A O 1
ATOM 819 N N . THR A 1 96 ? 8.622 -4.878 -11.889 1.00 86.25 96 THR A N 1
ATOM 820 C CA . THR A 1 96 ? 9.668 -4.228 -12.684 1.00 86.25 96 THR A CA 1
ATOM 821 C C . THR A 1 96 ? 10.699 -5.203 -13.262 1.00 86.25 96 THR A C 1
ATOM 823 O O . THR A 1 96 ? 11.366 -4.857 -14.238 1.00 86.25 96 THR A O 1
ATOM 826 N N . PHE A 1 97 ? 10.857 -6.410 -12.694 1.00 83.38 97 PHE A N 1
ATOM 827 C CA . PHE A 1 97 ? 11.749 -7.443 -13.244 1.00 83.38 97 PHE A CA 1
ATOM 828 C C . PHE A 1 97 ? 11.256 -7.998 -14.562 1.00 83.38 97 PHE A C 1
ATOM 830 O O . PHE A 1 97 ? 12.095 -8.242 -15.418 1.00 83.38 97 PHE A O 1
ATOM 837 N N . PHE A 1 98 ? 9.944 -8.079 -14.751 1.00 82.38 98 PHE A N 1
ATOM 838 C CA . PHE A 1 98 ? 9.341 -8.489 -16.013 1.00 82.38 98 PHE A CA 1
ATOM 839 C C . PHE A 1 98 ? 9.196 -7.310 -16.981 1.00 82.38 98 PHE A C 1
ATOM 841 O O . PHE A 1 98 ? 9.442 -7.452 -18.171 1.00 82.38 98 PHE A O 1
ATOM 848 N N . LEU A 1 99 ? 8.840 -6.122 -16.479 1.00 79.12 99 LEU A N 1
ATOM 849 C CA . LEU A 1 99 ? 8.589 -4.955 -17.335 1.00 79.12 99 LEU A CA 1
ATOM 850 C C . LEU A 1 99 ? 9.861 -4.352 -17.942 1.00 79.12 99 LEU A C 1
ATOM 852 O O . LEU A 1 99 ? 9.829 -3.873 -19.069 1.00 79.12 99 LEU A O 1
ATOM 856 N N . PHE A 1 100 ? 10.979 -4.365 -17.213 1.00 76.00 100 PHE A N 1
ATOM 857 C CA . PHE A 1 100 ? 12.246 -3.791 -17.684 1.00 76.00 100 PHE A CA 1
ATOM 858 C C . PHE A 1 100 ? 13.303 -4.853 -18.019 1.00 76.00 100 PHE A C 1
ATOM 860 O O . PHE A 1 100 ? 14.492 -4.532 -18.027 1.00 76.00 100 PHE A O 1
ATOM 867 N N . SER A 1 101 ? 12.920 -6.114 -18.260 1.00 67.31 101 SER A N 1
ATOM 868 C CA . SER A 1 101 ? 13.866 -7.145 -18.723 1.00 67.31 101 SER A CA 1
ATOM 869 C C . SER A 1 101 ? 14.273 -6.975 -20.191 1.00 67.31 101 SER A C 1
ATOM 871 O O . SER A 1 101 ? 15.347 -7.433 -20.560 1.00 67.31 101 SER A O 1
ATOM 873 N N . ASN A 1 102 ? 13.465 -6.283 -21.006 1.00 56.75 102 ASN A N 1
ATOM 874 C CA . ASN A 1 102 ? 13.691 -6.126 -22.453 1.00 56.75 102 ASN A CA 1
ATOM 875 C C . ASN A 1 102 ? 14.370 -4.803 -22.863 1.00 56.75 102 ASN A C 1
ATOM 877 O O . ASN A 1 102 ? 14.563 -4.559 -24.049 1.00 56.75 102 ASN A O 1
ATOM 881 N N . ASP A 1 103 ? 14.803 -3.968 -21.913 1.00 56.12 103 ASP A N 1
ATOM 882 C CA . ASP A 1 103 ? 15.445 -2.658 -22.170 1.00 56.12 103 ASP A CA 1
ATOM 883 C C . ASP A 1 103 ? 16.913 -2.787 -22.672 1.00 56.12 103 ASP A C 1
ATOM 885 O O . ASP A 1 103 ? 17.707 -1.854 -22.570 1.00 56.12 103 ASP A O 1
ATOM 889 N N . HIS A 1 104 ? 17.301 -3.967 -23.176 1.00 50.31 104 HIS A N 1
ATOM 890 C CA . HIS A 1 104 ? 18.621 -4.271 -23.745 1.00 50.31 104 HIS A CA 1
ATOM 891 C C . HIS A 1 104 ? 18.647 -4.313 -25.283 1.00 50.31 104 HIS A C 1
ATOM 893 O O . HIS A 1 104 ? 19.721 -4.499 -25.842 1.00 50.31 104 HIS A O 1
ATOM 899 N N . GLY A 1 105 ? 17.512 -4.123 -25.968 1.00 46.81 105 GLY A N 1
ATOM 900 C CA . GLY A 1 105 ? 17.422 -4.286 -27.427 1.00 46.81 105 GLY A CA 1
ATOM 901 C C . GLY A 1 105 ? 17.322 -3.014 -28.276 1.00 46.81 105 GLY A C 1
ATOM 902 O O . GLY A 1 105 ? 17.409 -3.127 -29.487 1.00 46.81 105 GLY A O 1
ATOM 903 N N . SER A 1 106 ? 17.135 -1.818 -27.708 1.00 47.12 106 SER A N 1
ATOM 904 C CA . SER A 1 106 ? 16.785 -0.630 -28.516 1.00 47.12 106 SER A CA 1
ATOM 905 C C . SER A 1 106 ? 17.890 0.422 -28.666 1.00 47.12 106 SER A C 1
ATOM 907 O O . SER A 1 106 ? 17.596 1.535 -29.082 1.00 47.12 106 SER A O 1
ATOM 909 N N . ASN A 1 107 ? 19.139 0.125 -28.290 1.00 46.34 107 ASN A N 1
ATOM 910 C CA . ASN A 1 107 ? 20.254 1.080 -28.423 1.00 46.34 107 ASN A CA 1
ATOM 911 C C . ASN A 1 107 ? 21.223 0.772 -29.578 1.00 46.34 107 ASN A C 1
ATOM 913 O O . ASN A 1 107 ? 22.146 1.558 -29.785 1.00 46.34 107 ASN A O 1
ATOM 917 N N . ASP A 1 108 ? 21.004 -0.308 -30.335 1.00 48.41 108 ASP A N 1
ATOM 918 C CA . ASP A 1 108 ? 21.862 -0.682 -31.472 1.00 48.41 108 ASP A CA 1
ATOM 919 C C . ASP A 1 108 ? 21.205 -0.467 -32.853 1.00 48.41 108 ASP A C 1
ATOM 921 O O . ASP A 1 108 ? 21.893 -0.579 -33.862 1.00 48.41 108 ASP A O 1
ATOM 925 N N . GLU A 1 109 ? 19.923 -0.082 -32.934 1.00 49.84 109 GLU A N 1
ATOM 926 C CA . GLU A 1 109 ? 19.245 0.179 -34.225 1.00 49.84 109 GLU A CA 1
ATOM 927 C C . GLU A 1 109 ? 19.302 1.643 -34.704 1.00 49.84 109 GLU A C 1
ATOM 929 O O . GLU A 1 109 ? 18.940 1.918 -35.840 1.00 49.84 109 GLU A O 1
ATOM 934 N N . ASP A 1 110 ? 19.841 2.576 -33.913 1.00 45.09 110 ASP A N 1
ATOM 935 C CA . ASP A 1 110 ? 19.983 3.994 -34.310 1.00 45.09 110 ASP A CA 1
ATOM 936 C C . ASP A 1 110 ? 21.397 4.348 -34.831 1.00 45.09 110 ASP A C 1
ATOM 938 O O . ASP A 1 110 ? 21.809 5.512 -34.847 1.00 45.09 110 ASP A O 1
ATOM 942 N N . LYS A 1 111 ? 22.184 3.343 -35.246 1.00 46.56 111 LYS A N 1
ATOM 943 C CA . LYS A 1 111 ? 23.546 3.524 -35.793 1.00 46.56 111 LYS A CA 1
ATOM 944 C C . LYS A 1 111 ? 23.846 2.723 -37.073 1.00 46.56 111 LYS A C 1
ATOM 946 O O . LYS A 1 111 ? 24.993 2.309 -37.255 1.00 46.56 111 LYS A O 1
ATOM 951 N N . SER A 1 112 ? 22.874 2.524 -37.969 1.00 41.09 112 SER A N 1
ATOM 952 C CA . SER A 1 112 ? 23.158 2.057 -39.342 1.00 41.09 112 SER A CA 1
ATOM 953 C C . SER A 1 112 ? 22.820 3.108 -40.386 1.00 41.09 112 SER A C 1
ATOM 955 O O . SER A 1 112 ? 21.645 3.537 -40.385 1.00 41.09 112 SER A O 1
#

Organism: NCBI:txid640030

Radius of gyration: 18.96 Å; chains: 1; bounding box: 42×24×66 Å

Sequence (112 aa):
MIKKRIMFAIKALGIYWAFYIIISLIFGRFFMEVAFNFFLILPTSLYLYDIVEWILRHMGFSTDLPSDLIRSQWIRTIIHYIFYSIHIFTVSFLLTFFLFSNDHGSNDEDKS